Protein AF-A0A9D3YD32-F1 (afdb_monomer)

Radius of gyration: 15.12 Å; Cα contacts (8 Å, |Δi|>4): 95; chains: 1; bounding box: 33×16×47 Å

Foldseek 3Di:
DFKKWKKKKKKWWDPPPPDIDIDIDIDIDGPPDDDDDDDPDDDDPVSVVVRVPDDIDMDMDTDDID

Structure (mmCIF, N/CA/C/O backbone):
data_AF-A0A9D3YD32-F1
#
_entry.id   AF-A0A9D3YD32-F1
#
loop_
_atom_site.group_PDB
_atom_site.id
_atom_site.type_symbol
_atom_site.label_atom_id
_atom_site.label_alt_id
_atom_site.label_comp_id
_atom_site.label_asym_id
_atom_site.label_entity_id
_atom_site.label_seq_id
_atom_site.pdbx_PDB_ins_code
_atom_site.Cartn_x
_atom_site.Cartn_y
_atom_site.Cartn_z
_atom_site.occupancy
_atom_site.B_iso_or_equiv
_atom_site.auth_seq_id
_atom_site.auth_comp_id
_atom_site.auth_asym_id
_atom_site.auth_atom_id
_atom_site.pdbx_PDB_model_num
ATOM 1 N N . MET A 1 1 ? -10.380 -4.426 26.353 1.00 49.56 1 MET A N 1
ATOM 2 C CA . MET A 1 1 ? -10.869 -4.701 24.987 1.00 49.56 1 MET A CA 1
ATOM 3 C C . MET A 1 1 ? -9.970 -3.942 24.028 1.00 49.56 1 MET A C 1
ATOM 5 O O . MET A 1 1 ? -9.839 -2.739 24.205 1.00 49.56 1 MET A O 1
ATOM 9 N N . SER A 1 2 ? -9.289 -4.623 23.105 1.00 55.56 2 SER A N 1
ATOM 10 C CA . SER A 1 2 ? -8.539 -3.942 22.041 1.00 55.56 2 SER A CA 1
ATOM 11 C C . SER A 1 2 ? -9.536 -3.494 20.981 1.00 55.56 2 SER A C 1
ATOM 13 O O . SER A 1 2 ? -10.218 -4.344 20.413 1.00 55.56 2 SER A O 1
ATOM 15 N N . SER A 1 3 ? -9.656 -2.183 20.780 1.00 61.44 3 SER A N 1
AT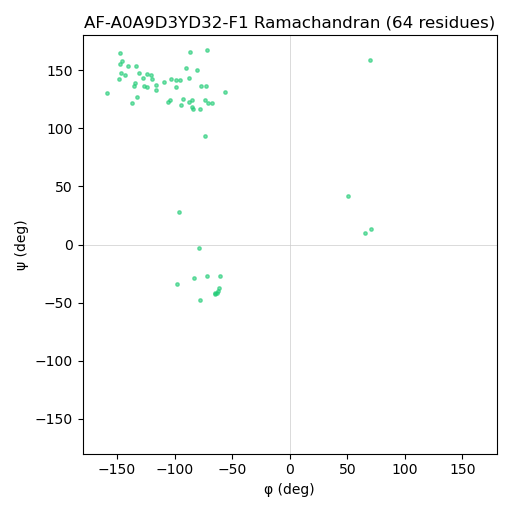OM 16 C CA . SER A 1 3 ? -10.422 -1.633 19.664 1.00 61.44 3 SER A CA 1
ATOM 17 C C . SER A 1 3 ? -9.595 -1.767 18.393 1.00 61.44 3 SER A C 1
ATOM 19 O O . SER A 1 3 ? -8.381 -1.539 18.412 1.00 61.44 3 SER A O 1
ATOM 21 N N . PHE A 1 4 ? -10.244 -2.181 17.314 1.00 64.06 4 PHE A N 1
ATOM 22 C CA . PHE A 1 4 ? -9.602 -2.368 16.022 1.00 64.06 4 PHE A CA 1
ATOM 23 C C . PHE A 1 4 ? -10.317 -1.538 14.974 1.00 64.06 4 PHE A C 1
ATOM 25 O O . PHE A 1 4 ? -11.539 -1.417 14.996 1.00 64.06 4 PHE A O 1
ATOM 32 N N . THR A 1 5 ? -9.570 -1.040 13.998 1.00 72.94 5 THR A N 1
ATOM 33 C CA . THR A 1 5 ? -10.160 -0.309 12.881 1.00 72.94 5 THR A CA 1
ATOM 34 C C . THR A 1 5 ? -9.923 -1.068 11.589 1.00 72.94 5 THR A C 1
ATOM 36 O O . THR A 1 5 ? -8.820 -1.551 11.325 1.00 72.94 5 THR A O 1
ATOM 39 N N . ARG A 1 6 ? -10.972 -1.215 10.777 1.00 78.50 6 ARG A N 1
ATOM 40 C CA . ARG A 1 6 ? -10.828 -1.731 9.413 1.00 78.50 6 ARG A CA 1
ATOM 41 C C . ARG A 1 6 ? -10.466 -0.570 8.492 1.00 78.50 6 ARG A C 1
ATOM 43 O O . ARG A 1 6 ? -11.257 0.359 8.355 1.00 78.50 6 ARG A O 1
ATOM 50 N N . LEU A 1 7 ? -9.300 -0.642 7.859 1.00 80.31 7 LEU A N 1
ATOM 51 C CA . LEU A 1 7 ? -8.850 0.294 6.830 1.00 80.31 7 LEU A CA 1
ATOM 52 C C . LEU A 1 7 ? -8.939 -0.399 5.470 1.00 80.31 7 LEU A C 1
ATOM 54 O O . LEU A 1 7 ? -8.310 -1.440 5.280 1.00 80.31 7 LEU A O 1
ATOM 58 N N . THR A 1 8 ? -9.686 0.167 4.525 1.00 83.50 8 THR A N 1
ATOM 59 C CA . THR A 1 8 ? -9.581 -0.245 3.119 1.00 83.50 8 THR A CA 1
ATOM 60 C C . THR A 1 8 ? -8.572 0.655 2.437 1.00 83.50 8 THR A C 1
ATOM 62 O O . THR 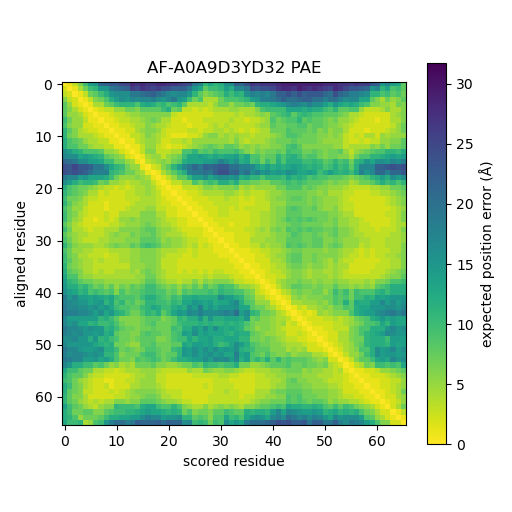A 1 8 ? -8.711 1.876 2.496 1.00 83.50 8 THR A O 1
ATOM 65 N N . VAL A 1 9 ? -7.559 0.052 1.822 1.00 83.88 9 VAL A N 1
ATOM 66 C CA . VAL A 1 9 ? -6.547 0.750 1.032 1.00 83.88 9 VAL A CA 1
ATOM 67 C C . VAL A 1 9 ? -6.732 0.434 -0.440 1.00 83.88 9 VAL A C 1
ATOM 69 O O . VAL A 1 9 ? -6.994 -0.715 -0.793 1.00 83.88 9 VAL A O 1
ATOM 72 N N . THR A 1 10 ? -6.559 1.445 -1.282 1.00 82.00 10 THR A N 1
ATOM 73 C CA . THR A 1 10 ? -6.565 1.313 -2.739 1.00 82.00 10 THR A CA 1
ATOM 74 C C . THR A 1 10 ? -5.288 1.925 -3.275 1.00 82.00 10 THR A C 1
ATOM 76 O O . THR A 1 10 ? -4.878 3.008 -2.842 1.00 82.00 10 THR A O 1
ATOM 79 N N . TYR A 1 11 ? -4.661 1.237 -4.219 1.00 79.31 11 TYR A N 1
ATOM 80 C CA . TYR A 1 11 ? -3.489 1.742 -4.911 1.00 79.31 11 TYR A CA 1
ATOM 81 C C . TYR A 1 11 ? -3.643 1.589 -6.414 1.00 79.31 11 TYR A C 1
ATOM 83 O O . TYR A 1 11 ? -4.267 0.643 -6.889 1.00 79.31 11 TYR A O 1
ATOM 91 N N . ALA A 1 12 ? -3.060 2.530 -7.145 1.00 76.56 12 ALA A N 1
ATOM 92 C CA . ALA A 1 12 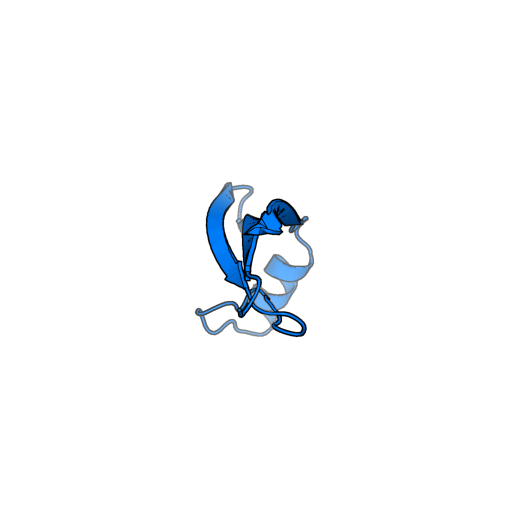? -2.951 2.473 -8.591 1.00 76.56 12 ALA A CA 1
ATOM 93 C C . ALA A 1 12 ? -1.538 2.876 -9.008 1.00 76.56 12 ALA A C 1
ATOM 95 O O . ALA A 1 12 ? -0.984 3.844 -8.472 1.00 76.56 12 ALA A O 1
ATOM 96 N N . TYR A 1 13 ? -0.971 2.125 -9.944 1.00 75.88 13 TYR A N 1
ATOM 97 C CA . TYR A 1 13 ? 0.366 2.340 -10.472 1.00 75.88 13 TYR A CA 1
ATOM 98 C C . TYR A 1 13 ? 0.405 2.097 -11.980 1.00 75.88 13 TYR A C 1
ATOM 100 O O . TYR A 1 13 ? -0.405 1.344 -12.520 1.00 75.88 13 TYR A O 1
ATOM 108 N N . ASN A 1 14 ? 1.340 2.748 -12.667 1.00 73.75 14 ASN A N 1
ATOM 109 C CA . ASN A 1 14 ? 1.516 2.568 -14.107 1.00 73.75 14 ASN A CA 1
ATOM 110 C C . ASN A 1 14 ? 2.656 1.584 -14.384 1.00 73.75 14 ASN A C 1
ATOM 112 O O . ASN A 1 14 ? 3.723 1.697 -13.787 1.00 73.75 14 ASN A O 1
ATOM 116 N N . GLU A 1 15 ? 2.445 0.653 -15.313 1.00 66.69 15 GLU A N 1
ATOM 117 C CA . GLU A 1 15 ? 3.413 -0.401 -15.667 1.00 66.69 15 GLU A CA 1
ATOM 118 C C . GLU A 1 15 ? 4.285 -0.071 -16.892 1.00 66.69 15 GLU A C 1
ATOM 120 O O . GLU A 1 15 ? 4.742 -0.974 -17.587 1.00 66.69 15 GLU A O 1
ATOM 125 N N . GLY A 1 16 ? 4.540 1.213 -17.167 1.00 61.31 16 GLY A N 1
ATOM 126 C CA . GLY A 1 16 ? 5.063 1.635 -18.474 1.00 61.31 16 GLY A CA 1
ATOM 127 C C . GLY A 1 16 ? 4.004 1.468 -19.579 1.00 61.31 16 GLY A C 1
ATOM 128 O O . GLY A 1 16 ? 3.005 0.781 -19.395 1.00 61.31 16 GLY A O 1
ATOM 129 N N . ASP A 1 17 ? 4.153 2.186 -20.694 1.00 59.16 17 ASP A N 1
ATOM 130 C CA . ASP A 1 17 ? 3.244 2.143 -21.859 1.00 59.16 17 ASP A CA 1
ATOM 131 C C . ASP A 1 17 ? 1.735 2.312 -21.565 1.00 59.16 17 ASP A C 1
ATOM 133 O O . ASP A 1 17 ? 0.870 1.688 -22.178 1.00 59.16 17 ASP A O 1
ATOM 137 N N . ALA A 1 18 ? 1.407 3.243 -20.661 1.00 57.00 18 ALA A N 1
ATOM 138 C CA . ALA A 1 18 ? 0.046 3.731 -20.393 1.00 57.00 18 ALA A CA 1
ATOM 139 C C . ALA A 1 18 ? -0.954 2.711 -19.805 1.00 57.00 18 ALA A C 1
ATOM 141 O O . ALA A 1 18 ? -2.139 3.030 -19.668 1.00 57.00 18 ALA A O 1
ATOM 142 N N . THR A 1 19 ? -0.511 1.523 -19.387 1.00 66.19 19 THR A N 1
ATOM 143 C CA . THR A 1 19 ? -1.353 0.604 -18.609 1.00 66.19 19 THR A CA 1
ATOM 144 C C . THR A 1 19 ? -1.324 0.961 -17.125 1.00 66.19 19 THR A C 1
ATOM 146 O O . THR A 1 19 ? -0.284 0.879 -16.471 1.00 66.19 19 THR A O 1
ATOM 149 N N . CYS A 1 20 ? -2.488 1.348 -16.597 1.00 75.94 20 CYS A N 1
ATOM 150 C CA . CYS A 1 20 ? -2.718 1.588 -15.174 1.00 75.94 20 CYS A CA 1
ATOM 151 C C . CYS A 1 20 ? -3.277 0.314 -14.528 1.00 75.94 20 CYS A C 1
ATOM 153 O O . CYS A 1 20 ? -4.339 -0.172 -14.921 1.00 75.94 20 CYS A O 1
ATOM 155 N N . SER A 1 21 ? -2.553 -0.222 -13.548 1.00 81.94 21 SER A N 1
ATOM 156 C CA . SER A 1 21 ? -2.971 -1.347 -12.714 1.00 81.94 21 SER A CA 1
ATOM 157 C C . SER A 1 21 ? -3.402 -0.829 -11.346 1.00 81.94 21 SER A C 1
ATOM 159 O O . SER A 1 21 ? -2.814 0.114 -10.813 1.00 81.94 21 SER A O 1
ATOM 161 N N . SER A 1 22 ? -4.436 -1.430 -10.764 1.00 87.19 22 SER A N 1
ATOM 162 C CA . SER A 1 22 ? -4.947 -1.038 -9.452 1.00 87.19 22 SER A CA 1
ATOM 163 C C . SER A 1 22 ? -5.477 -2.229 -8.676 1.00 87.19 22 SER A C 1
ATOM 165 O O . SER A 1 22 ? -6.052 -3.137 -9.275 1.00 87.19 22 SER A O 1
ATOM 167 N N . ASP A 1 23 ? -5.353 -2.182 -7.354 1.00 88.62 23 ASP A N 1
ATOM 168 C CA . ASP A 1 23 ? -5.935 -3.177 -6.456 1.00 88.62 23 ASP A CA 1
ATOM 169 C C . ASP A 1 23 ? -6.356 -2.530 -5.126 1.00 88.62 23 ASP A C 1
ATOM 171 O O . ASP A 1 23 ? -5.979 -1.395 -4.803 1.00 88.62 23 ASP A O 1
ATOM 175 N N . SER A 1 24 ? -7.168 -3.248 -4.351 1.00 90.94 24 SER A N 1
ATOM 176 C CA . SER A 1 24 ? -7.641 -2.807 -3.045 1.00 90.94 24 SER A CA 1
ATOM 177 C C . SER A 1 24 ? -7.749 -3.953 -2.048 1.00 90.94 24 SER A C 1
ATOM 179 O O . SER A 1 24 ? -8.099 -5.080 -2.390 1.00 90.94 24 SER A O 1
ATOM 181 N N . THR A 1 25 ? -7.485 -3.661 -0.777 1.00 90.44 25 THR A 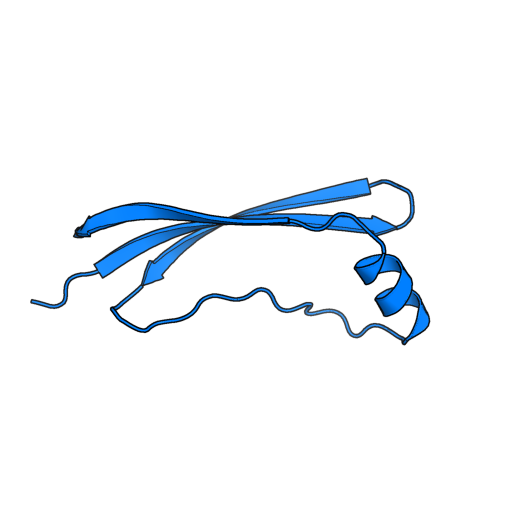N 1
ATOM 182 C CA . THR A 1 25 ? -7.620 -4.654 0.291 1.00 90.44 25 THR A CA 1
ATOM 183 C C . THR A 1 25 ? -8.047 -4.018 1.604 1.00 90.44 25 THR A C 1
ATOM 185 O O . THR A 1 25 ? -7.837 -2.828 1.839 1.00 90.44 25 THR A O 1
ATOM 188 N N . SER A 1 26 ? -8.669 -4.817 2.469 1.00 89.56 26 SER A N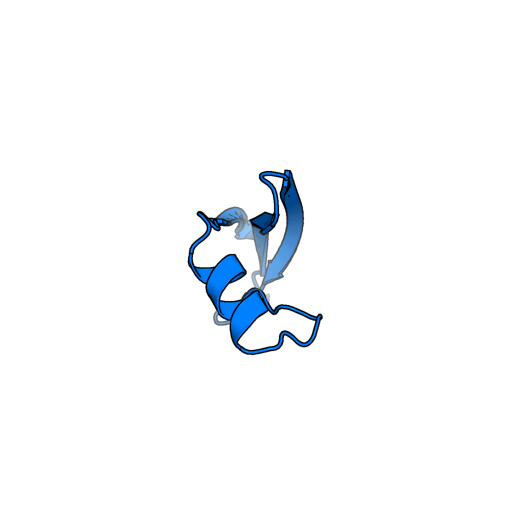 1
ATOM 189 C CA . SER A 1 26 ? -9.056 -4.399 3.815 1.00 89.56 26 SER A CA 1
ATOM 190 C C . SER A 1 26 ? -8.109 -4.995 4.844 1.00 89.56 26 SER A C 1
ATOM 192 O O . SER A 1 26 ? -7.966 -6.213 4.935 1.00 89.56 26 SER A O 1
ATOM 194 N N . VAL A 1 27 ? -7.510 -4.133 5.661 1.00 89.62 27 VAL A N 1
ATOM 195 C CA . VAL A 1 27 ? -6.572 -4.512 6.717 1.00 89.62 27 VAL A CA 1
ATOM 196 C C . VAL A 1 27 ? -7.170 -4.138 8.067 1.00 89.62 27 VAL A C 1
ATOM 198 O O . VAL A 1 27 ? -7.769 -3.075 8.237 1.00 89.62 27 VAL A O 1
ATOM 201 N N . LYS A 1 28 ? -7.040 -5.041 9.037 1.00 90.38 28 LYS A N 1
ATOM 202 C CA . LYS A 1 28 ? -7.388 -4.781 10.433 1.00 90.38 28 LYS A CA 1
ATOM 203 C C . LYS A 1 28 ? -6.167 -4.173 11.116 1.00 90.38 28 LYS A C 1
ATOM 205 O O . LYS A 1 28 ? -5.123 -4.815 11.115 1.00 90.38 28 LYS A O 1
ATOM 210 N N . LEU A 1 29 ? -6.317 -2.978 11.683 1.00 87.69 29 LEU A N 1
ATOM 211 C CA . LEU A 1 29 ? -5.233 -2.251 12.339 1.00 87.69 29 LEU A CA 1
ATOM 212 C C . LEU A 1 29 ? -5.541 -1.980 13.811 1.00 87.69 29 LEU A C 1
ATOM 214 O O . LEU A 1 29 ? -6.680 -1.678 14.182 1.00 87.69 29 LEU A O 1
ATOM 218 N N . ASN A 1 30 ? -4.504 -2.064 14.635 1.00 87.62 30 ASN A N 1
ATOM 219 C CA . ASN A 1 30 ? -4.464 -1.506 15.979 1.00 87.62 30 ASN A CA 1
ATOM 220 C C . ASN A 1 30 ? -4.011 -0.044 15.950 1.00 87.62 30 ASN A C 1
ATOM 222 O O . ASN A 1 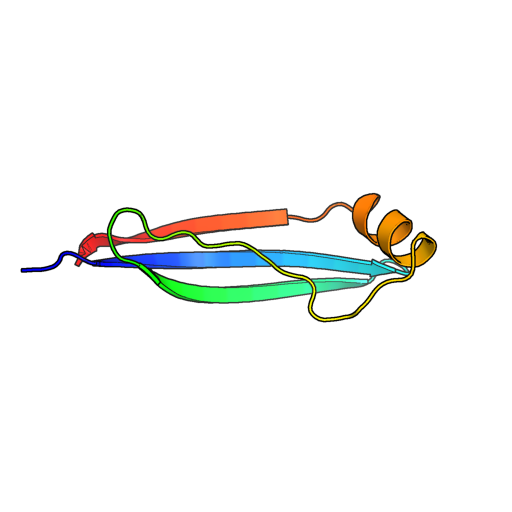30 ? -3.419 0.450 14.987 1.00 87.62 30 ASN A O 1
ATOM 226 N N . ARG A 1 31 ? -4.228 0.649 17.071 1.00 83.12 31 ARG A N 1
ATOM 227 C CA . ARG A 1 31 ? -3.691 1.996 17.272 1.00 83.12 31 ARG A CA 1
ATOM 228 C C . ARG A 1 31 ? -2.167 1.990 17.105 1.00 83.12 31 ARG A C 1
ATOM 230 O O . ARG A 1 31 ? -1.484 1.193 17.742 1.00 83.12 31 ARG A O 1
ATOM 237 N N . ASN A 1 32 ? -1.664 2.936 16.312 1.00 87.69 32 ASN A N 1
ATOM 238 C CA . ASN A 1 32 ? -0.247 3.119 15.971 1.00 87.69 32 ASN A CA 1
ATOM 239 C C . ASN A 1 32 ? 0.355 2.049 15.039 1.00 87.69 32 ASN A C 1
ATOM 241 O O . ASN A 1 32 ? 1.573 1.999 14.892 1.00 87.69 32 ASN A O 1
ATOM 245 N N . GLU A 1 33 ? -0.455 1.205 14.395 1.00 90.12 33 GLU A N 1
ATOM 246 C CA . GLU A 1 33 ? 0.026 0.389 13.276 1.00 90.12 33 GLU A CA 1
ATOM 247 C C . GLU A 1 33 ? 0.057 1.201 11.975 1.00 90.12 33 GLU A C 1
ATOM 249 O O . GLU A 1 33 ? -0.722 2.134 11.775 1.00 90.12 33 GLU A O 1
ATOM 254 N N . HIS A 1 34 ? 0.981 0.841 11.085 1.00 87.94 34 HIS A N 1
ATOM 255 C CA . HIS A 1 34 ? 1.253 1.569 9.851 1.00 87.94 34 HIS A CA 1
ATOM 256 C C . HIS A 1 34 ? 1.045 0.668 8.637 1.00 87.94 34 HIS A C 1
ATOM 258 O O . HIS A 1 34 ? 1.362 -0.520 8.670 1.00 87.94 34 HIS A O 1
ATOM 264 N N . VAL A 1 35 ? 0.566 1.262 7.545 1.00 90.06 35 VAL A N 1
ATOM 265 C CA . VAL A 1 35 ? 0.430 0.605 6.243 1.00 90.06 35 VAL A CA 1
ATOM 266 C C . VAL A 1 35 ? 1.187 1.423 5.211 1.00 90.06 35 VAL A C 1
ATOM 268 O O . VAL A 1 35 ? 1.083 2.648 5.181 1.00 90.06 35 VAL A O 1
ATOM 271 N N . TRP A 1 36 ? 1.951 0.740 4.366 1.00 88.81 36 TRP A N 1
ATOM 272 C CA . TRP A 1 36 ? 2.677 1.339 3.254 1.00 88.81 36 TRP A CA 1
ATOM 273 C C . TRP A 1 36 ? 2.728 0.366 2.079 1.00 88.81 36 TRP A C 1
ATOM 275 O O . TRP A 1 36 ? 2.600 -0.848 2.249 1.00 88.81 36 TRP A O 1
ATOM 285 N N . LEU A 1 37 ? 2.942 0.902 0.880 1.00 83.62 37 LEU A N 1
ATOM 286 C CA . LEU A 1 37 ? 3.201 0.100 -0.309 1.00 83.62 37 LEU A CA 1
ATOM 287 C C . LEU A 1 37 ? 4.694 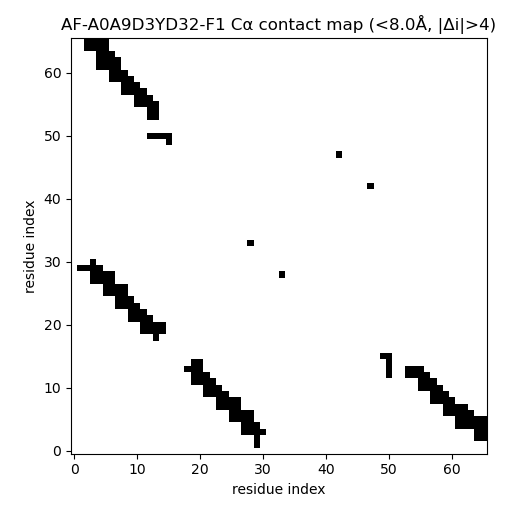-0.197 -0.422 1.00 83.62 37 LEU A C 1
ATOM 289 O O . LEU A 1 37 ? 5.541 0.650 -0.136 1.00 83.62 37 LEU A O 1
ATOM 293 N N . ARG A 1 38 ? 5.018 -1.402 -0.885 1.00 83.19 38 ARG A N 1
ATOM 294 C CA . ARG A 1 38 ? 6.381 -1.789 -1.242 1.00 83.19 38 ARG A CA 1
ATOM 295 C C . ARG A 1 38 ? 6.364 -2.470 -2.598 1.00 83.19 38 ARG A C 1
ATOM 297 O O . ARG A 1 38 ? 5.677 -3.469 -2.783 1.00 83.19 38 ARG A O 1
ATOM 304 N N . MET A 1 39 ? 7.189 -1.974 -3.511 1.00 77.12 39 MET A N 1
ATOM 305 C CA . MET A 1 39 ? 7.450 -2.656 -4.772 1.00 77.12 39 MET A CA 1
ATOM 306 C C . MET A 1 39 ? 8.213 -3.959 -4.500 1.00 77.12 39 MET A C 1
ATOM 308 O O . MET A 1 39 ? 9.273 -3.941 -3.871 1.00 77.12 39 MET A O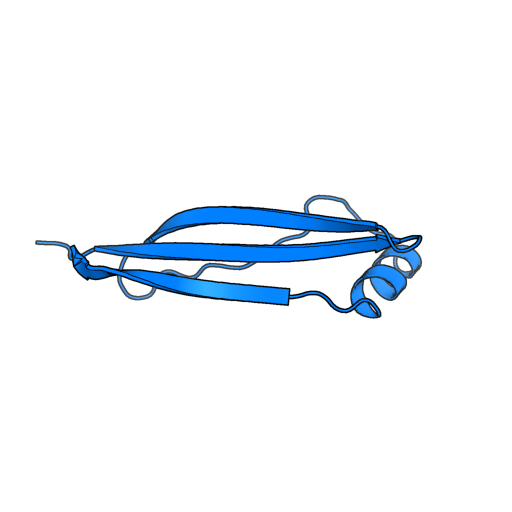 1
ATOM 312 N N . GLN A 1 40 ? 7.647 -5.096 -4.917 1.00 76.12 40 GLN A N 1
ATOM 313 C CA . GLN A 1 40 ? 8.276 -6.410 -4.725 1.00 76.12 40 GLN A CA 1
ATOM 314 C C . GLN A 1 40 ? 9.315 -6.733 -5.805 1.00 76.12 40 GLN A C 1
ATOM 316 O O . GLN A 1 40 ? 10.277 -7.450 -5.532 1.00 76.12 40 GLN A O 1
ATOM 321 N N . ARG A 1 41 ? 9.148 -6.185 -7.014 1.00 75.94 41 ARG A N 1
ATOM 322 C CA . ARG A 1 41 ? 10.126 -6.306 -8.097 1.00 75.94 41 ARG A CA 1
ATOM 323 C C . ARG A 1 41 ? 11.347 -5.434 -7.792 1.00 75.94 41 ARG A C 1
ATOM 325 O O . ARG A 1 41 ? 11.208 -4.291 -7.361 1.00 75.94 41 ARG A O 1
ATOM 332 N N . GLN A 1 42 ? 12.542 -5.977 -8.023 1.00 76.88 42 GLN A N 1
ATOM 333 C CA . GLN A 1 42 ? 13.754 -5.164 -8.078 1.00 76.88 42 GLN A CA 1
ATOM 334 C C . GLN A 1 42 ? 13.750 -4.378 -9.385 1.00 76.88 42 GLN A C 1
ATOM 336 O O . GLN A 1 42 ? 13.652 -4.972 -10.457 1.00 76.88 42 GLN A O 1
ATOM 341 N N . PHE A 1 43 ? 13.854 -3.061 -9.274 1.00 73.44 43 PHE A N 1
ATOM 342 C CA . PHE A 1 43 ? 13.996 -2.174 -10.416 1.00 73.44 43 PHE A CA 1
ATOM 343 C C . PHE A 1 43 ? 15.458 -1.798 -10.600 1.00 73.44 43 PHE A C 1
ATOM 345 O O . PHE A 1 43 ? 16.171 -1.549 -9.622 1.00 73.44 43 PHE A O 1
ATOM 352 N N . ASN A 1 44 ? 15.896 -1.711 -11.851 1.00 77.00 44 ASN A N 1
ATOM 353 C CA . ASN A 1 44 ? 17.086 -0.924 -12.148 1.00 77.00 44 ASN A CA 1
ATOM 354 C C . ASN A 1 44 ? 16.759 0.584 -12.02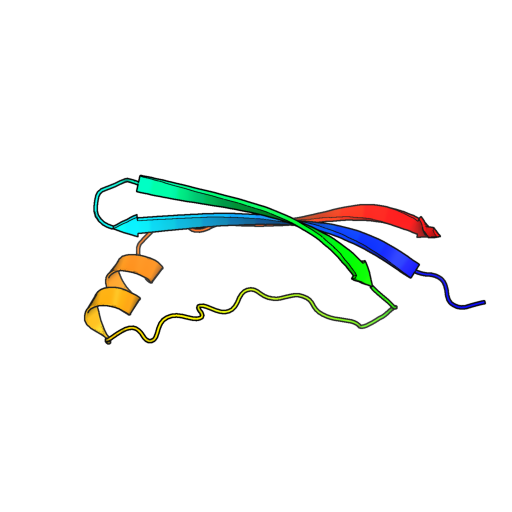3 1.00 77.00 44 ASN A C 1
ATOM 356 O O . ASN A 1 44 ? 15.598 0.986 -11.916 1.00 77.00 44 ASN A O 1
ATOM 360 N N . SER A 1 45 ? 17.782 1.440 -12.000 1.00 72.31 45 SER A N 1
ATOM 361 C CA . SER A 1 45 ? 17.600 2.887 -11.797 1.00 72.31 45 SER A CA 1
ATOM 362 C C . SER A 1 45 ? 16.738 3.560 -12.871 1.00 72.31 45 SER A C 1
ATOM 364 O O . SER A 1 45 ? 16.097 4.569 -12.582 1.00 72.31 45 SER A O 1
ATOM 366 N N . HIS A 1 46 ? 16.707 3.010 -14.086 1.00 71.06 46 HIS A N 1
ATOM 367 C CA . HIS A 1 46 ? 15.926 3.531 -15.203 1.00 71.06 46 HIS A CA 1
ATOM 368 C C . HIS A 1 46 ? 14.442 3.168 -15.073 1.00 71.06 46 HIS A C 1
ATOM 370 O O . HIS A 1 46 ? 13.598 4.057 -15.115 1.00 71.06 46 HIS A O 1
ATOM 376 N N . GLU A 1 47 ? 14.126 1.903 -14.790 1.00 70.00 47 GLU A N 1
ATOM 377 C CA . GLU A 1 47 ? 12.746 1.463 -14.551 1.00 70.00 47 GLU A CA 1
ATOM 378 C C . GLU A 1 47 ? 12.141 2.173 -13.326 1.00 70.00 47 GLU A C 1
ATOM 380 O O . GLU A 1 47 ? 10.978 2.569 -13.340 1.00 70.00 47 GLU A O 1
ATOM 385 N N . LEU A 1 48 ? 12.938 2.398 -12.272 1.00 69.81 48 LEU A N 1
ATOM 386 C CA . LEU A 1 48 ? 12.492 3.154 -11.100 1.00 69.81 48 LEU A CA 1
ATOM 387 C C . LEU A 1 48 ? 12.132 4.605 -11.460 1.00 69.81 48 LEU A C 1
ATOM 389 O O . LEU A 1 48 ? 11.153 5.140 -10.946 1.00 69.81 48 LEU A O 1
ATOM 393 N N . TYR A 1 49 ? 12.914 5.242 -12.334 1.00 69.12 49 TYR A N 1
ATOM 394 C CA . TYR A 1 49 ? 12.664 6.610 -12.788 1.00 69.12 49 TYR A CA 1
ATOM 395 C C . TYR A 1 49 ? 11.365 6.718 -13.596 1.00 69.12 49 TYR A C 1
ATOM 397 O O . TYR A 1 49 ? 10.578 7.637 -13.373 1.00 69.12 49 TYR A O 1
ATOM 405 N N . GLU A 1 50 ? 11.105 5.760 -14.486 1.00 68.38 50 GLU A N 1
ATOM 406 C CA . GLU A 1 50 ? 9.862 5.710 -15.264 1.00 68.38 50 GLU A CA 1
ATOM 407 C C . GLU A 1 50 ? 8.636 5.487 -14.373 1.00 68.38 50 GLU A C 1
ATOM 409 O O . GLU A 1 50 ? 7.632 6.186 -14.520 1.00 68.38 50 GLU A O 1
ATOM 414 N N . TYR A 1 51 ? 8.742 4.601 -13.378 1.00 70.00 51 TYR A N 1
ATOM 415 C CA . TYR A 1 51 ? 7.681 4.381 -12.392 1.00 70.00 51 TYR A CA 1
ATOM 416 C C . TYR A 1 51 ? 7.402 5.622 -11.534 1.00 70.00 51 TYR A C 1
ATOM 418 O O . TYR A 1 51 ? 6.241 5.941 -11.275 1.00 70.00 51 TYR A O 1
ATOM 426 N N . LEU A 1 52 ? 8.442 6.340 -11.092 1.00 67.75 52 LEU A N 1
ATOM 427 C CA . LEU A 1 52 ? 8.296 7.542 -10.260 1.00 67.75 52 LEU A CA 1
ATOM 428 C C . LEU A 1 52 ? 7.748 8.750 -11.031 1.00 67.75 52 LEU A C 1
ATOM 430 O O . LEU A 1 52 ? 7.101 9.604 -10.428 1.00 67.75 52 LEU A O 1
ATOM 434 N N . ASN A 1 53 ? 7.975 8.819 -12.343 1.00 66.19 53 ASN A N 1
ATOM 435 C CA . ASN A 1 53 ? 7.417 9.867 -13.203 1.00 66.19 53 ASN A CA 1
ATOM 436 C C . ASN A 1 53 ? 5.951 9.632 -13.589 1.00 66.19 53 ASN A C 1
ATOM 438 O O . ASN A 1 53 ? 5.343 10.479 -14.246 1.00 66.19 53 ASN A O 1
ATOM 442 N N . ALA A 1 54 ? 5.368 8.507 -13.180 1.00 68.38 54 ALA A N 1
ATOM 443 C CA . ALA A 1 54 ? 3.973 8.205 -13.422 1.00 68.38 54 ALA A CA 1
ATOM 444 C C . ALA A 1 54 ? 3.072 8.713 -12.281 1.00 68.38 54 ALA A C 1
ATOM 446 O O . ALA A 1 54 ? 3.480 8.807 -11.121 1.00 68.38 54 ALA A O 1
ATOM 447 N N . TRP A 1 55 ? 1.811 9.032 -12.589 1.00 75.81 55 TRP A N 1
ATOM 448 C CA . TRP A 1 55 ? 0.828 9.409 -11.569 1.00 75.81 55 TRP A CA 1
ATOM 449 C C . TRP A 1 55 ? 0.387 8.170 -10.789 1.00 75.81 55 TRP A C 1
ATOM 451 O O . TRP A 1 55 ? -0.526 7.456 -11.198 1.00 75.81 55 TRP A O 1
ATOM 461 N N . ASN A 1 56 ? 1.060 7.909 -9.671 1.00 79.06 56 ASN A N 1
ATOM 462 C CA . ASN A 1 56 ? 0.719 6.834 -8.746 1.00 79.06 56 ASN A CA 1
ATOM 463 C C . ASN A 1 56 ? -0.150 7.383 -7.611 1.00 79.06 56 ASN A C 1
ATOM 465 O O . ASN A 1 56 ? 0.088 8.486 -7.114 1.00 79.06 56 ASN A O 1
ATOM 469 N N . THR A 1 57 ? -1.142 6.610 -7.173 1.00 84.62 57 THR A N 1
ATOM 470 C CA . THR A 1 57 ? -2.018 7.004 -6.060 1.00 84.62 57 THR A CA 1
ATOM 471 C C . THR A 1 57 ? -2.076 5.915 -5.000 1.00 84.62 57 THR A C 1
ATOM 473 O O . THR A 1 57 ? -2.063 4.723 -5.306 1.00 84.62 57 THR A O 1
ATOM 476 N N . PHE A 1 58 ? -2.136 6.338 -3.738 1.00 88.88 58 PHE A N 1
ATOM 477 C CA . PHE A 1 58 ? -2.381 5.481 -2.584 1.00 88.88 58 PHE A CA 1
ATOM 478 C C . PHE A 1 58 ? -3.360 6.200 -1.663 1.00 88.88 58 PHE A C 1
ATOM 480 O O . PHE A 1 58 ? -3.100 7.324 -1.236 1.00 88.88 58 PHE A O 1
ATOM 487 N N . THR A 1 59 ? -4.495 5.567 -1.385 1.00 89.94 59 THR A N 1
ATOM 488 C CA . THR A 1 59 ? -5.539 6.126 -0.522 1.00 89.94 59 THR A CA 1
ATOM 489 C C . THR A 1 59 ? -6.018 5.087 0.478 1.00 89.94 59 THR A C 1
ATOM 491 O O . THR A 1 59 ? -5.939 3.884 0.226 1.00 89.94 59 THR A O 1
ATOM 494 N N . GLY A 1 60 ? -6.524 5.556 1.615 1.00 89.75 60 GLY A N 1
ATOM 495 C CA . GLY A 1 60 ? -7.096 4.706 2.644 1.00 89.75 60 GLY A CA 1
ATOM 496 C C . GLY A 1 60 ? -8.215 5.409 3.398 1.00 89.75 60 GLY A C 1
ATOM 497 O O . GLY A 1 60 ? -8.129 6.606 3.669 1.00 89.75 60 GLY A O 1
ATOM 498 N N . ALA A 1 61 ? -9.257 4.656 3.748 1.00 88.12 61 ALA A N 1
ATOM 499 C CA . ALA A 1 61 ? -10.384 5.153 4.531 1.00 88.12 61 ALA A CA 1
ATOM 500 C C . ALA A 1 61 ? -10.768 4.174 5.647 1.00 88.12 61 ALA A C 1
ATOM 502 O O . ALA A 1 61 ? -10.781 2.954 5.447 1.00 88.12 61 ALA A O 1
ATOM 503 N N . LEU A 1 62 ? -11.077 4.717 6.830 1.00 85.19 62 LEU A N 1
ATOM 504 C CA . LEU A 1 62 ? -11.593 3.942 7.958 1.00 85.19 62 LEU A CA 1
ATOM 505 C C . LEU A 1 62 ? -13.027 3.518 7.633 1.00 85.19 62 LEU A C 1
ATOM 507 O O . LEU A 1 62 ? -13.884 4.359 7.375 1.00 85.19 62 LEU A O 1
ATOM 511 N N . VAL A 1 63 ? -13.273 2.212 7.629 1.00 80.44 63 VAL A N 1
ATOM 512 C CA . VAL A 1 63 ? -14.570 1.634 7.251 1.00 80.44 63 VAL A CA 1
ATOM 513 C C . VAL A 1 63 ? -15.417 1.312 8.478 1.00 80.44 63 VAL A C 1
ATOM 515 O O . VAL A 1 63 ? -16.638 1.420 8.429 1.00 80.44 63 VAL A O 1
ATOM 518 N N . GLN A 1 64 ? -14.785 0.903 9.581 1.00 77.06 64 GLN A N 1
ATOM 519 C CA . GLN A 1 64 ? -15.489 0.535 10.807 1.00 77.06 64 GLN A CA 1
ATOM 520 C C . GLN A 1 64 ? -14.565 0.620 12.023 1.00 77.06 64 GLN A C 1
ATOM 522 O O . GLN A 1 64 ? -13.477 0.036 12.004 1.00 77.06 64 GLN A O 1
ATOM 527 N N . GLU A 1 65 ? -15.026 1.295 13.077 1.00 67.25 65 GLU A N 1
ATOM 528 C CA . GLU A 1 65 ? -14.480 1.171 14.432 1.00 67.25 65 GLU A CA 1
ATOM 529 C C . GLU A 1 65 ? -15.150 -0.028 15.125 1.00 67.25 65 GLU A C 1
ATOM 531 O O . GLU A 1 65 ? -16.380 -0.125 15.148 1.00 67.25 65 GLU A O 1
ATOM 536 N N . LEU A 1 66 ? -14.342 -0.975 15.613 1.00 60.44 66 LEU A N 1
ATOM 537 C CA . LEU A 1 66 ? -14.763 -2.196 16.314 1.00 60.44 66 LEU A CA 1
ATOM 538 C C . LEU A 1 66 ? -14.259 -2.208 17.759 1.00 60.44 66 LEU A C 1
ATOM 540 O O . LEU A 1 66 ? -13.126 -1.715 18.006 1.00 60.44 66 LEU A O 1
#

pLDDT: mean 77.24, std 10.23, range [49.56, 90.94]

Solvent-accessible surface area (backbone atoms only — not comparable to full-atom values): 4241 Å² total; per-residue (Å²): 132,87,57,38,35,36,34,42,36,40,39,36,41,52,74,62,94,87,44,74,47,71,57,71,52,78,44,82,38,53,89,91,64,86,86,81,90,75,82,85,69,89,65,55,77,65,60,45,49,58,47,67,74,40,89,62,50,78,50,73,46,82,74,44,87,82

Mean predicted aligned error: 7.49 Å

Secondary structure (DSSP, 8-state):
----EEEEEEEEEE-STTPEEEEEEEEEE-TT--------SPPPHHHHHHHHTS--EEEEEEEEE-

InterPro domains:
  IPR001073 C1q domain [PF00386] (7-63)
  IPR008983 Tumour necrosis factor-like domain superfamily [G3DSA:2.60.120.40] (1-66)
  IPR008983 Tumour necrosis factor-like domain superfamily [SSF49842] (6-64)

Organism: Dreissena polymorpha (NCBI:txid45954)

Sequence (66 aa):
MSSFTRLTVTYAYNEGDATCSSDSTSVKLNRNEHVWLRMQRQFNSHELYEYLNAWNTFTGALVQEL

Nearest PDB structures (foldseek):
  3vow-assembly2_B  TM=6.516E-01  e=1.758E+00  Homo sapiens
  4ksn-assembly1_A  TM=4.720E-01  e=1.023E+00  Legionella pneumophila subsp. pneumophila str. Philadelphia 1
  4j4j-assembly1_A  TM=4.091E-01  e=2.823E+00  Homo sapiens
  6bk9-assembly1_A  TM=2.861E-01  e=8.937E-01  Doryteuthis pealeii
  8as3-assembly1_A  TM=2.117E-01  e=2.013E+00  Homo sapiens